Protein AF-A0AAP8TMV2-F1 (afdb_monomer)

InterPro domains:
  IPR041129 CdiI immunity protein [PF18593] (3-89)

Structure (mmCIF, N/CA/C/O backbone):
data_AF-A0AAP8TMV2-F1
#
_entry.id   AF-A0AAP8TMV2-F1
#
loop_
_atom_site.group_PDB
_atom_site.id
_atom_site.type_symbol
_atom_site.label_atom_id
_atom_site.label_alt_id
_atom_site.label_comp_id
_atom_site.label_asym_id
_atom_site.label_entity_id
_atom_site.label_seq_id
_atom_site.pdbx_PDB_ins_code
_atom_site.Cartn_x
_atom_site.Cartn_y
_atom_site.Cartn_z
_atom_site.occupancy
_atom_site.B_iso_or_equiv
_atom_site.auth_seq_id
_atom_site.auth_comp_id
_atom_site.auth_asym_id
_atom_site.auth_atom_id
_atom_site.pdbx_PDB_model_num
ATOM 1 N N . MET A 1 1 ? 0.626 19.737 -2.890 1.00 44.53 1 MET A N 1
ATOM 2 C CA . MET A 1 1 ? -0.228 18.721 -2.243 1.00 44.53 1 MET A CA 1
ATOM 3 C C . MET A 1 1 ? 0.720 17.733 -1.589 1.00 44.53 1 MET A C 1
ATOM 5 O O . MET A 1 1 ? 1.679 17.359 -2.251 1.00 44.53 1 MET A O 1
ATOM 9 N N . LYS A 1 2 ? 0.581 17.435 -0.294 1.00 54.94 2 LYS A N 1
ATOM 10 C CA . LYS A 1 2 ? 1.471 16.472 0.369 1.00 54.94 2 LYS A CA 1
ATOM 11 C C . LYS A 1 2 ? 1.053 15.077 -0.103 1.00 54.94 2 LYS A C 1
ATOM 13 O O . LYS A 1 2 ? -0.109 14.732 0.075 1.00 54.94 2 LYS A O 1
ATOM 18 N N . THR A 1 3 ? 1.948 14.353 -0.764 1.00 80.12 3 THR A N 1
ATOM 19 C CA . THR A 1 3 ? 1.718 12.967 -1.192 1.00 80.12 3 THR A CA 1
ATOM 20 C C . THR A 1 3 ? 1.628 12.089 0.056 1.00 80.12 3 THR A C 1
ATOM 22 O O . THR A 1 3 ? 2.497 12.190 0.925 1.00 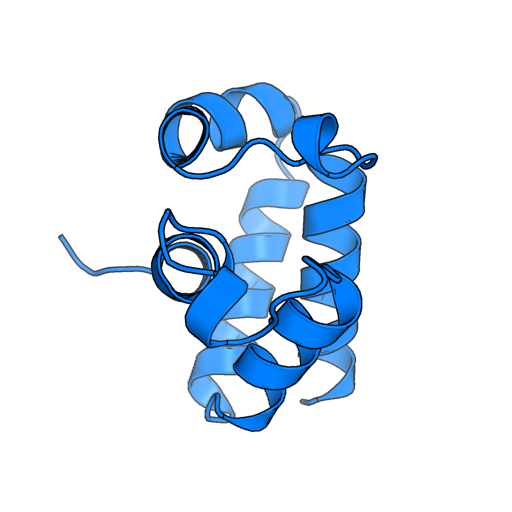80.12 3 THR A O 1
ATOM 25 N N . SER A 1 4 ? 0.545 11.324 0.183 1.00 95.50 4 SER A N 1
ATOM 26 C CA . SER A 1 4 ? 0.336 10.372 1.284 1.00 95.50 4 SER A CA 1
ATOM 27 C C . SER A 1 4 ? 1.139 9.090 1.055 1.00 95.50 4 SER A C 1
ATOM 29 O O . SER A 1 4 ? 1.601 8.841 -0.062 1.00 95.50 4 SER A O 1
ATOM 31 N N . GLU A 1 5 ? 1.324 8.266 2.082 1.00 97.81 5 GLU A N 1
ATOM 32 C CA . GLU A 1 5 ? 2.048 7.003 1.906 1.00 97.81 5 GLU A CA 1
ATOM 33 C C . GLU A 1 5 ? 1.246 5.985 1.086 1.00 97.81 5 GLU A C 1
ATOM 35 O O . GLU A 1 5 ? 1.825 5.233 0.299 1.00 97.81 5 GLU A O 1
ATOM 40 N N . LEU A 1 6 ? -0.086 6.034 1.151 1.00 98.00 6 LEU A N 1
ATOM 41 C CA . LEU A 1 6 ? -0.950 5.291 0.241 1.00 98.00 6 LEU A CA 1
ATOM 42 C C . LEU A 1 6 ? -0.770 5.743 -1.218 1.00 98.00 6 LEU A C 1
ATOM 44 O O . LEU A 1 6 ? -0.717 4.896 -2.105 1.00 98.00 6 LEU A O 1
ATOM 48 N N . ASP A 1 7 ? -0.611 7.046 -1.489 1.00 97.19 7 ASP A N 1
ATOM 49 C CA . ASP A 1 7 ? -0.296 7.503 -2.854 1.00 97.19 7 ASP A CA 1
ATOM 50 C C . ASP A 1 7 ? 1.057 6.952 -3.323 1.00 97.19 7 ASP A C 1
ATOM 52 O O . ASP A 1 7 ? 1.169 6.522 -4.469 1.00 97.19 7 ASP A O 1
ATOM 56 N N . ASN A 1 8 ? 2.074 6.946 -2.452 1.00 96.88 8 ASN A N 1
ATOM 57 C CA . ASN A 1 8 ? 3.394 6.406 -2.785 1.00 96.88 8 ASN A CA 1
ATOM 58 C C . ASN A 1 8 ? 3.316 4.913 -3.114 1.00 96.88 8 ASN A C 1
ATOM 60 O O . ASN A 1 8 ? 3.870 4.486 -4.127 1.00 96.88 8 ASN A O 1
ATOM 64 N N . LEU A 1 9 ? 2.605 4.131 -2.294 1.00 98.00 9 LEU A N 1
ATOM 65 C CA . LEU A 1 9 ? 2.370 2.712 -2.551 1.00 98.00 9 LEU A CA 1
ATOM 66 C C . LEU A 1 9 ? 1.717 2.511 -3.924 1.00 98.00 9 LEU A C 1
ATOM 68 O O . LEU A 1 9 ? 2.242 1.764 -4.744 1.00 98.00 9 LEU A O 1
ATOM 72 N N . ILE A 1 10 ? 0.606 3.201 -4.200 1.00 97.81 10 ILE A N 1
ATOM 73 C CA . ILE A 1 10 ? -0.132 3.010 -5.453 1.00 97.81 10 ILE A CA 1
ATOM 74 C C . ILE A 1 10 ? 0.677 3.462 -6.667 1.00 97.81 10 ILE A C 1
ATOM 76 O O . ILE A 1 10 ? 0.819 2.708 -7.622 1.00 97.81 10 ILE A O 1
ATOM 80 N N . VAL A 1 11 ? 1.212 4.681 -6.657 1.00 95.50 11 VAL A N 1
ATOM 81 C CA . VAL A 1 11 ? 1.843 5.261 -7.850 1.00 95.50 11 VAL A CA 1
ATOM 82 C C . VAL A 1 11 ? 3.158 4.565 -8.189 1.00 95.50 11 VAL A C 1
ATOM 84 O O . VAL A 1 11 ? 3.444 4.372 -9.367 1.00 95.50 11 VAL A O 1
ATOM 87 N N . VAL A 1 12 ? 3.952 4.184 -7.185 1.00 96.31 12 VAL A N 1
ATOM 88 C CA . VAL A 1 12 ?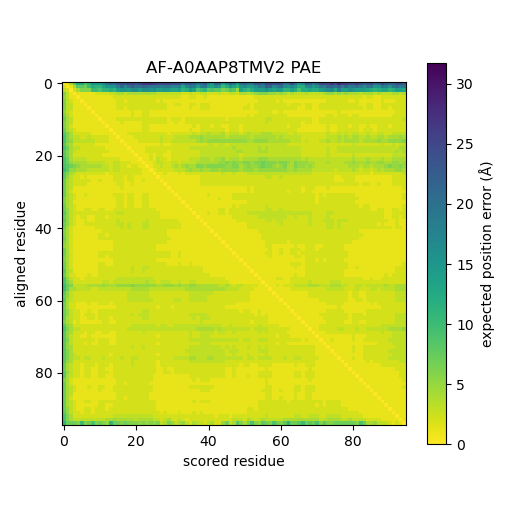 5.275 3.589 -7.422 1.00 96.31 12 VAL A CA 1
ATOM 89 C C . VAL A 1 12 ? 5.181 2.085 -7.665 1.00 96.31 12 VAL A C 1
ATOM 91 O O . VAL A 1 12 ? 5.852 1.590 -8.561 1.00 96.31 12 VAL A O 1
ATOM 94 N N . TYR A 1 13 ? 4.358 1.360 -6.901 1.00 97.81 13 TYR A N 1
ATOM 95 C CA . TYR A 1 13 ? 4.347 -0.110 -6.938 1.00 97.81 13 TYR A CA 1
ATOM 96 C C . TYR A 1 13 ? 3.206 -0.696 -7.763 1.00 97.81 13 TYR A C 1
ATOM 98 O O . TYR A 1 13 ? 3.310 -1.835 -8.197 1.00 97.81 13 TYR A O 1
ATOM 106 N N . PHE A 1 14 ? 2.141 0.067 -8.003 1.00 97.75 14 PHE A N 1
ATOM 107 C CA . PHE A 1 14 ? 0.981 -0.366 -8.788 1.00 97.75 14 PHE A CA 1
ATOM 108 C C . PHE A 1 14 ? 0.693 0.554 -9.983 1.00 97.75 14 PHE A C 1
ATOM 110 O O . PHE A 1 14 ? -0.358 0.446 -10.613 1.00 97.75 14 PHE A O 1
ATOM 117 N N . GLY A 1 15 ? 1.618 1.472 -10.284 1.00 95.06 15 GLY A N 1
ATOM 118 C CA . GLY A 1 15 ? 1.568 2.332 -11.459 1.00 95.06 15 GLY A CA 1
ATOM 119 C C . GLY A 1 15 ? 1.935 1.595 -12.749 1.00 95.06 15 GLY A C 1
ATOM 120 O O . GLY A 1 15 ? 2.069 0.375 -12.780 1.00 95.06 15 GLY A O 1
ATOM 121 N N . GLN A 1 16 ? 2.116 2.354 -13.831 1.00 93.00 16 GLN A N 1
ATOM 122 C CA . GLN A 1 16 ? 2.336 1.802 -15.178 1.00 93.00 16 GLN A CA 1
ATOM 123 C C . GLN A 1 16 ? 3.587 0.921 -15.286 1.00 93.00 16 GLN A C 1
ATOM 125 O O . GLN A 1 16 ? 3.571 -0.037 -16.048 1.00 93.00 16 GLN A O 1
ATOM 130 N N . ASP A 1 17 ? 4.620 1.224 -14.499 1.00 95.38 17 ASP A N 1
ATOM 131 C CA . ASP A 1 17 ? 5.925 0.558 -14.547 1.00 95.38 17 ASP A CA 1
ATOM 132 C C . ASP A 1 17 ? 6.108 -0.469 -13.408 1.00 95.38 17 ASP A C 1
ATOM 134 O O . ASP A 1 17 ? 7.230 -0.723 -12.961 1.00 95.38 17 ASP A O 1
ATOM 138 N N . TYR A 1 18 ? 5.013 -1.038 -12.877 1.00 96.12 18 TYR A N 1
ATOM 139 C CA . TYR A 1 18 ? 5.080 -2.025 -11.786 1.00 96.12 18 TYR A CA 1
ATOM 140 C C . TYR A 1 18 ? 5.945 -3.243 -12.151 1.00 96.12 18 TYR A C 1
ATOM 142 O O . TYR A 1 18 ? 6.579 -3.848 -11.284 1.00 96.12 18 TYR A O 1
ATOM 150 N N . ASP A 1 19 ? 5.981 -3.598 -13.435 1.00 95.38 19 ASP A N 1
ATOM 151 C CA . ASP A 1 19 ? 6.686 -4.749 -13.988 1.00 95.38 19 ASP A CA 1
ATOM 152 C C . ASP A 1 19 ? 8.213 -4.596 -13.917 1.00 95.38 19 ASP A C 1
ATOM 154 O O . ASP A 1 19 ? 8.933 -5.596 -13.875 1.00 95.38 19 ASP A O 1
ATOM 158 N N . LEU A 1 20 ? 8.715 -3.361 -13.799 1.00 96.62 20 LEU A N 1
ATOM 159 C CA . LEU A 1 20 ? 10.121 -3.084 -13.500 1.00 96.62 20 LEU A CA 1
ATOM 160 C C . LEU A 1 20 ? 10.509 -3.469 -12.063 1.00 96.62 20 LEU A C 1
ATOM 162 O O . LEU A 1 20 ? 11.689 -3.701 -11.793 1.00 96.62 20 LEU A O 1
ATOM 166 N N . ILE A 1 21 ? 9.539 -3.523 -11.145 1.00 96.12 21 ILE A N 1
ATOM 167 C CA . ILE A 1 21 ? 9.732 -3.927 -9.743 1.00 96.12 21 ILE A CA 1
ATOM 168 C C . ILE A 1 21 ? 9.429 -5.419 -9.586 1.00 96.12 21 ILE A C 1
ATOM 170 O O . ILE A 1 21 ? 10.217 -6.161 -8.998 1.00 96.12 21 ILE A O 1
ATOM 174 N N . ASN A 1 22 ? 8.287 -5.863 -10.114 1.00 96.06 22 ASN A N 1
ATOM 175 C CA . ASN A 1 22 ? 7.866 -7.256 -10.114 1.00 96.06 22 ASN A CA 1
ATOM 176 C C . ASN A 1 22 ? 7.140 -7.589 -11.427 1.00 96.06 22 ASN A C 1
ATOM 178 O O . ASN A 1 22 ? 5.972 -7.245 -11.605 1.00 96.06 22 ASN A O 1
ATOM 182 N N . ALA A 1 23 ? 7.832 -8.290 -12.327 1.00 93.44 23 ALA A N 1
ATOM 183 C CA . ALA A 1 23 ? 7.328 -8.624 -13.659 1.00 93.44 23 ALA A CA 1
ATOM 184 C C . ALA A 1 23 ? 6.085 -9.530 -13.628 1.00 93.44 23 ALA A C 1
ATOM 186 O O . ALA A 1 23 ? 5.294 -9.535 -14.570 1.00 93.44 23 ALA A O 1
ATOM 187 N N . GLU A 1 24 ? 5.901 -10.298 -12.553 1.00 93.12 24 GLU A N 1
ATOM 188 C CA . GLU A 1 24 ? 4.761 -11.195 -12.383 1.00 93.12 24 GLU A CA 1
ATOM 189 C C . GLU A 1 24 ? 3.469 -10.472 -11.972 1.00 93.12 24 GLU A C 1
ATOM 191 O O . GLU A 1 24 ? 2.397 -11.069 -12.061 1.00 93.12 24 GLU A O 1
ATOM 196 N N . GLY A 1 25 ? 3.542 -9.209 -11.535 1.00 91.44 25 GLY A N 1
ATOM 197 C CA . GLY A 1 25 ? 2.380 -8.492 -11.008 1.00 91.44 25 GLY A CA 1
ATOM 198 C C . GLY A 1 25 ? 1.814 -9.136 -9.740 1.00 91.44 25 GLY A C 1
ATOM 199 O O . GLY A 1 25 ? 0.599 -9.186 -9.546 1.00 91.44 25 GLY A O 1
ATOM 200 N N . ASP A 1 26 ? 2.672 -9.655 -8.860 1.00 96.38 26 ASP A N 1
ATOM 201 C CA . ASP A 1 26 ? 2.237 -10.210 -7.580 1.00 96.38 26 ASP A CA 1
ATOM 202 C C . ASP A 1 26 ? 1.977 -9.079 -6.569 1.00 96.38 26 ASP A C 1
ATOM 204 O O . ASP A 1 26 ? 2.899 -8.441 -6.051 1.00 96.38 26 ASP A O 1
ATOM 208 N N . ILE A 1 27 ? 0.696 -8.857 -6.250 1.00 97.75 27 ILE A N 1
ATOM 209 C CA . ILE A 1 27 ? 0.243 -7.851 -5.272 1.00 97.75 27 ILE A CA 1
ATOM 210 C C . ILE A 1 27 ? 0.952 -8.017 -3.923 1.00 97.75 27 ILE A C 1
ATOM 212 O O . ILE A 1 27 ? 1.350 -7.035 -3.295 1.00 97.75 27 ILE A O 1
ATOM 216 N N . THR A 1 28 ? 1.109 -9.257 -3.461 1.00 97.88 28 THR A N 1
ATOM 217 C CA . THR A 1 28 ? 1.732 -9.558 -2.170 1.00 97.88 28 THR A CA 1
ATOM 218 C C . THR A 1 28 ? 3.203 -9.175 -2.186 1.00 97.88 28 THR A C 1
ATOM 220 O O . THR A 1 28 ? 3.679 -8.571 -1.223 1.00 97.88 28 THR A O 1
ATOM 223 N N . ALA A 1 29 ? 3.913 -9.498 -3.269 1.00 98.00 29 ALA A N 1
ATOM 224 C CA . ALA A 1 29 ? 5.324 -9.169 -3.426 1.00 98.00 29 ALA A CA 1
ATOM 225 C C . ALA A 1 29 ? 5.548 -7.651 -3.493 1.00 98.00 29 ALA A C 1
ATOM 227 O O . ALA A 1 29 ? 6.422 -7.130 -2.801 1.00 98.00 29 ALA A O 1
ATOM 228 N N . LEU A 1 30 ? 4.720 -6.933 -4.254 1.00 98.50 30 LEU A N 1
ATOM 229 C CA . LEU A 1 30 ? 4.799 -5.476 -4.392 1.00 98.50 30 LEU A CA 1
ATOM 230 C C . LEU A 1 30 ? 4.515 -4.747 -3.070 1.00 98.50 30 LEU A C 1
ATOM 232 O O . LEU A 1 30 ? 5.277 -3.863 -2.677 1.00 98.50 30 LEU A O 1
ATOM 236 N N . ILE A 1 31 ? 3.477 -5.163 -2.331 1.00 98.62 31 ILE A N 1
ATOM 237 C CA . ILE A 1 31 ? 3.205 -4.644 -0.979 1.00 98.62 31 ILE A CA 1
ATOM 238 C C . ILE A 1 31 ? 4.392 -4.928 -0.055 1.00 98.62 31 ILE A C 1
ATOM 240 O O . ILE A 1 31 ? 4.838 -4.037 0.670 1.00 98.62 31 ILE A O 1
ATOM 244 N N . ALA A 1 32 ? 4.907 -6.160 -0.058 1.00 98.25 32 ALA A N 1
ATOM 245 C CA . ALA A 1 32 ? 6.017 -6.543 0.806 1.00 98.25 32 ALA A CA 1
ATOM 246 C C . ALA A 1 32 ? 7.276 -5.712 0.523 1.00 98.25 32 ALA A C 1
ATOM 248 O O . ALA A 1 32 ? 7.945 -5.296 1.470 1.00 98.25 32 ALA A O 1
ATOM 249 N N . GLU A 1 33 ? 7.571 -5.424 -0.745 1.00 98.06 33 GLU A N 1
A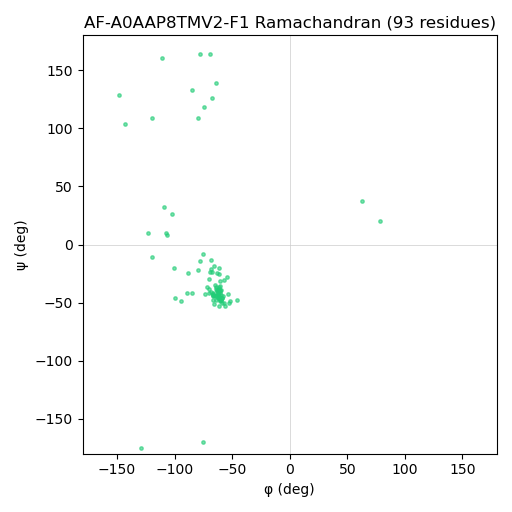TOM 250 C CA . GLU A 1 33 ? 8.731 -4.624 -1.132 1.00 98.06 33 GLU A CA 1
ATOM 251 C C . GLU A 1 33 ? 8.611 -3.167 -0.666 1.00 98.06 33 GLU A C 1
ATOM 253 O O . GLU A 1 33 ? 9.546 -2.648 -0.047 1.00 98.06 33 GLU A O 1
ATOM 258 N N . TYR A 1 34 ? 7.441 -2.538 -0.844 1.00 98.25 34 TYR A N 1
ATOM 259 C CA . TYR A 1 34 ? 7.184 -1.204 -0.293 1.00 98.25 34 TYR A CA 1
ATOM 260 C C . TYR A 1 34 ? 7.388 -1.187 1.230 1.00 98.25 34 TYR A C 1
ATOM 262 O O . TYR A 1 34 ? 8.142 -0.363 1.751 1.00 98.25 34 TYR A O 1
ATOM 270 N N . ILE A 1 35 ? 6.776 -2.132 1.956 1.00 98.44 35 ILE A N 1
ATOM 271 C CA . ILE A 1 35 ? 6.865 -2.191 3.422 1.00 98.44 35 ILE A CA 1
ATOM 272 C C . ILE A 1 35 ? 8.305 -2.419 3.890 1.00 98.44 35 ILE A C 1
ATOM 274 O O . ILE A 1 35 ? 8.741 -1.793 4.861 1.00 98.44 35 ILE A O 1
ATOM 278 N N . ARG A 1 36 ? 9.064 -3.274 3.196 1.00 97.81 36 ARG A N 1
ATOM 279 C CA . ARG A 1 36 ? 10.470 -3.563 3.505 1.00 97.81 36 ARG A CA 1
ATOM 280 C C . ARG A 1 36 ? 11.336 -2.305 3.441 1.00 97.81 36 ARG A C 1
ATOM 282 O O . ARG A 1 36 ? 12.224 -2.152 4.280 1.00 97.81 36 ARG A O 1
ATOM 289 N N . LEU A 1 37 ? 11.078 -1.424 2.475 1.00 97.44 37 LEU A N 1
ATOM 290 C CA . LEU A 1 37 ? 11.835 -0.188 2.253 1.00 97.44 37 LEU A CA 1
ATOM 291 C C . LEU A 1 37 ? 11.307 1.012 3.053 1.00 97.44 37 LEU A C 1
ATOM 293 O O . LEU A 1 37 ? 12.073 1.932 3.340 1.00 97.44 37 LEU A O 1
ATOM 297 N N . ALA A 1 38 ? 10.031 1.001 3.437 1.00 97.75 38 ALA A N 1
ATOM 298 C CA . ALA A 1 38 ? 9.423 2.054 4.239 1.00 97.75 38 ALA A CA 1
ATOM 299 C C . ALA A 1 38 ? 10.061 2.151 5.636 1.00 97.75 38 ALA A C 1
ATOM 301 O O . ALA A 1 38 ? 10.309 1.146 6.310 1.00 97.75 38 ALA A O 1
ATOM 302 N N . THR A 1 39 ? 10.283 3.380 6.100 1.00 97.88 39 THR A N 1
ATOM 303 C CA . THR A 1 39 ? 10.674 3.657 7.491 1.00 97.88 39 THR A CA 1
ATOM 304 C C . THR A 1 39 ? 9.521 3.373 8.461 1.00 97.88 39 THR A C 1
ATOM 306 O O . THR A 1 39 ? 8.361 3.314 8.057 1.00 97.88 39 THR A O 1
ATOM 309 N N . HIS A 1 40 ? 9.816 3.258 9.762 1.00 97.88 40 HIS A N 1
ATOM 310 C CA . HIS A 1 40 ? 8.787 3.078 10.798 1.00 97.88 40 HIS A CA 1
ATOM 311 C C . HIS A 1 40 ? 7.677 4.137 10.707 1.00 97.88 40 HIS A C 1
ATOM 313 O O . HIS A 1 40 ? 6.501 3.797 10.640 1.00 97.88 40 HIS A O 1
ATOM 319 N N . GLN A 1 41 ? 8.054 5.415 10.603 1.00 97.94 41 GLN A N 1
ATOM 320 C CA . GLN A 1 41 ? 7.100 6.522 10.502 1.00 97.94 41 GLN A CA 1
ATOM 321 C C . GLN A 1 41 ? 6.207 6.416 9.254 1.00 97.94 41 GLN A C 1
ATOM 323 O O . GLN A 1 41 ? 5.031 6.765 9.305 1.00 97.94 41 GLN A O 1
ATOM 328 N N . GLN A 1 42 ? 6.748 5.938 8.131 1.00 98.00 42 GLN A N 1
ATOM 329 C CA . GLN A 1 42 ? 5.970 5.753 6.902 1.00 98.00 42 GLN A CA 1
ATOM 330 C C . GLN A 1 42 ? 4.996 4.581 7.015 1.00 98.00 42 GLN A C 1
ATOM 332 O O . GLN A 1 42 ? 3.868 4.682 6.544 1.00 98.00 42 GLN A O 1
ATOM 337 N N . ARG A 1 43 ? 5.388 3.495 7.692 1.00 98.50 43 ARG A N 1
ATOM 338 C CA . ARG A 1 43 ? 4.476 2.380 7.985 1.00 98.50 43 ARG A CA 1
ATOM 339 C C . ARG A 1 43 ? 3.328 2.830 8.887 1.00 98.50 43 ARG A C 1
ATOM 341 O O . ARG A 1 43 ? 2.186 2.502 8.594 1.00 98.50 43 ARG A O 1
ATOM 348 N N . GLU A 1 44 ? 3.602 3.618 9.929 1.00 98.56 44 GLU A N 1
ATOM 349 C CA . GLU A 1 44 ? 2.554 4.184 10.794 1.00 98.56 44 GLU A CA 1
ATOM 350 C C . GLU A 1 44 ? 1.610 5.106 10.014 1.00 98.56 44 GLU A C 1
ATOM 352 O O . GLU A 1 44 ? 0.392 5.007 10.160 1.00 98.56 44 GLU A O 1
ATOM 357 N N . ALA A 1 45 ? 2.156 5.974 9.154 1.00 98.38 45 ALA A N 1
ATOM 358 C CA . ALA A 1 45 ? 1.355 6.840 8.293 1.00 98.38 45 ALA A CA 1
ATOM 359 C C . ALA A 1 45 ? 0.459 6.024 7.349 1.00 98.38 45 ALA A C 1
ATOM 361 O O . ALA A 1 45 ? -0.745 6.266 7.309 1.00 98.38 45 ALA A O 1
ATOM 362 N N . LEU A 1 46 ? 1.011 5.009 6.674 1.00 98.56 46 LEU A N 1
ATOM 363 C CA . LEU A 1 46 ? 0.240 4.126 5.802 1.00 98.56 46 LEU A CA 1
ATOM 364 C C . LEU A 1 46 ? -0.872 3.394 6.569 1.00 98.56 46 LEU A C 1
ATOM 366 O O . LEU A 1 46 ? -1.990 3.304 6.071 1.00 98.56 46 LEU A O 1
ATOM 370 N N . VAL A 1 47 ? -0.596 2.876 7.773 1.00 98.75 47 VAL A N 1
ATOM 371 C CA . VAL A 1 47 ? -1.622 2.211 8.596 1.00 98.75 47 VAL A CA 1
ATOM 372 C C . VAL A 1 47 ? -2.766 3.169 8.918 1.00 98.75 47 VAL A C 1
ATOM 374 O O . VAL A 1 47 ? -3.917 2.799 8.702 1.00 98.75 47 VAL A O 1
ATOM 377 N N . ASN A 1 48 ? -2.462 4.391 9.362 1.00 98.56 48 ASN A N 1
ATOM 378 C CA . ASN A 1 48 ? -3.485 5.390 9.682 1.00 98.56 48 ASN A CA 1
ATOM 379 C C . ASN A 1 48 ? -4.323 5.760 8.450 1.00 98.56 48 ASN A C 1
ATOM 381 O O . ASN A 1 48 ? -5.547 5.779 8.523 1.00 98.56 48 ASN A O 1
ATOM 385 N N . GLU A 1 49 ? -3.682 5.991 7.304 1.00 98.38 49 GLU A N 1
ATOM 386 C CA . GLU A 1 49 ? -4.365 6.327 6.049 1.00 98.38 49 GLU A CA 1
ATOM 387 C C . GLU A 1 49 ? -5.270 5.183 5.557 1.00 98.38 49 GLU A C 1
ATOM 389 O O . GLU A 1 49 ? -6.384 5.420 5.082 1.00 98.38 49 GLU A O 1
ATOM 394 N N . LEU A 1 50 ? -4.818 3.932 5.692 1.00 98.56 50 LEU A N 1
ATOM 395 C CA . LEU A 1 50 ? -5.612 2.749 5.358 1.00 98.56 50 LEU A CA 1
ATOM 396 C C . LEU A 1 50 ? -6.780 2.557 6.328 1.00 98.56 50 LEU A C 1
ATOM 398 O O . LEU A 1 50 ? -7.874 2.226 5.880 1.00 98.56 50 LEU A O 1
ATOM 402 N N . ASP A 1 51 ? -6.568 2.772 7.627 1.00 98.62 51 ASP A N 1
ATOM 403 C CA . ASP A 1 51 ? -7.622 2.717 8.645 1.00 98.62 51 ASP A CA 1
ATOM 404 C C . ASP A 1 51 ? -8.706 3.768 8.399 1.00 98.62 51 ASP A C 1
ATOM 406 O O . ASP A 1 51 ? -9.896 3.448 8.410 1.00 98.62 51 ASP A O 1
ATOM 410 N N . GLU A 1 52 ? -8.306 5.007 8.108 1.00 98.19 52 GLU A N 1
ATOM 411 C CA . GLU A 1 52 ? -9.226 6.100 7.789 1.00 98.19 52 GLU A CA 1
ATOM 412 C C . GLU A 1 52 ? -10.075 5.798 6.550 1.00 98.19 52 GLU A C 1
ATOM 414 O O . GLU A 1 52 ? -11.280 6.069 6.553 1.00 98.19 52 GLU A O 1
ATOM 419 N N . LEU A 1 53 ? -9.469 5.222 5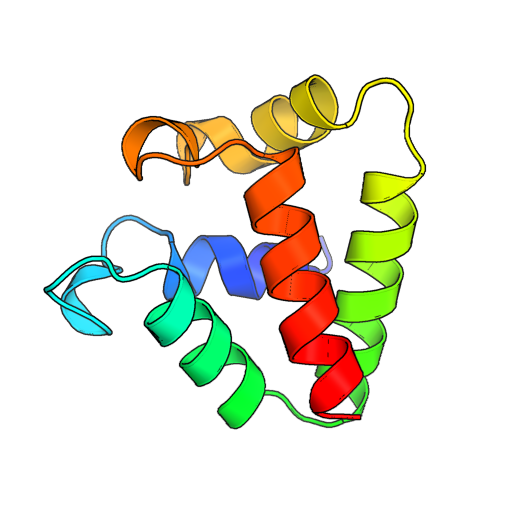.505 1.00 97.81 53 LEU A N 1
ATOM 420 C CA . LEU A 1 53 ? -10.162 4.871 4.266 1.00 97.81 53 LEU A CA 1
ATOM 421 C C . LEU A 1 53 ? -11.075 3.646 4.436 1.00 97.81 53 LEU A C 1
ATOM 423 O O . LEU A 1 53 ? -12.207 3.659 3.955 1.00 97.81 53 LEU A O 1
ATOM 427 N N . LEU A 1 54 ? -10.617 2.607 5.140 1.00 98.31 54 LEU A N 1
ATOM 428 C CA . LEU A 1 54 ? -11.399 1.395 5.416 1.00 98.31 54 LEU A CA 1
ATOM 429 C C . LEU A 1 54 ? -12.595 1.653 6.343 1.00 98.31 54 LEU A C 1
ATOM 431 O O . LEU A 1 54 ? -13.556 0.887 6.309 1.00 98.31 54 LEU A O 1
ATOM 435 N N . ALA A 1 55 ? -12.556 2.714 7.152 1.00 98.00 55 ALA A N 1
ATOM 436 C CA . ALA A 1 55 ? -13.672 3.127 8.000 1.00 98.00 55 ALA A CA 1
ATOM 437 C C . ALA A 1 55 ? -14.817 3.821 7.232 1.00 98.00 55 ALA A C 1
ATOM 439 O O . ALA A 1 55 ? -15.857 4.098 7.826 1.00 98.00 55 ALA A O 1
ATOM 440 N N . GLN A 1 56 ? -14.641 4.129 5.940 1.00 97.75 56 GLN A N 1
ATOM 441 C CA . GLN A 1 56 ? -15.658 4.802 5.128 1.00 97.75 56 GLN A CA 1
ATOM 442 C C . GLN A 1 56 ? -16.658 3.802 4.534 1.00 97.75 56 GLN A C 1
ATOM 444 O O . GLN A 1 56 ? -16.269 2.838 3.874 1.00 97.75 56 GLN A O 1
ATOM 449 N N . ASP A 1 57 ? -17.956 4.096 4.644 1.00 95.44 57 ASP A N 1
ATOM 450 C CA . ASP A 1 57 ? -19.022 3.267 4.055 1.00 95.44 57 ASP A CA 1
ATOM 451 C C . ASP A 1 57 ? -18.933 3.171 2.517 1.00 95.44 57 ASP A C 1
ATOM 453 O O . ASP A 1 57 ? -19.398 2.209 1.909 1.00 95.44 57 ASP A O 1
ATOM 457 N N . ASN A 1 58 ? -18.326 4.169 1.866 1.00 96.31 58 ASN A N 1
ATOM 458 C CA . ASN A 1 58 ? -18.159 4.269 0.414 1.00 96.31 58 ASN A CA 1
ATOM 459 C C . ASN A 1 58 ? -16.703 4.058 -0.047 1.00 96.31 58 ASN A C 1
ATOM 461 O O . ASN A 1 58 ? -16.290 4.636 -1.057 1.00 96.31 58 ASN A O 1
ATOM 465 N N . VAL A 1 59 ? -15.939 3.224 0.669 1.00 97.25 59 VAL A N 1
ATOM 466 C CA . VAL A 1 59 ? -14.512 2.936 0.420 1.00 97.25 59 VAL A CA 1
ATOM 467 C C . VAL A 1 59 ? -14.171 2.670 -1.054 1.00 97.25 59 VAL A C 1
ATOM 469 O O . VAL A 1 59 ? -13.262 3.296 -1.594 1.00 97.25 59 VAL A O 1
ATOM 472 N N . GLU A 1 60 ? -14.944 1.818 -1.733 1.00 97.31 60 GLU A N 1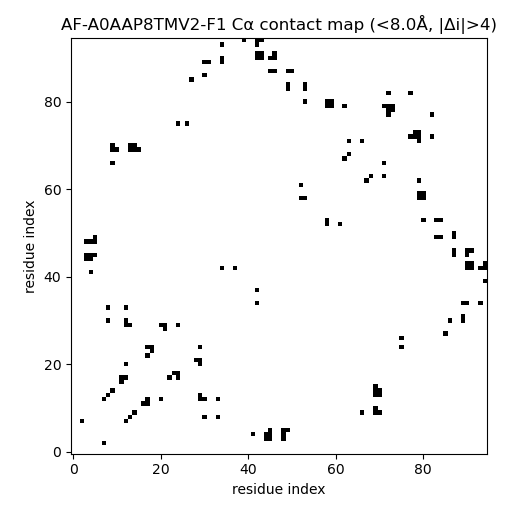
ATOM 473 C CA . GLU A 1 60 ? -14.773 1.470 -3.153 1.00 97.31 60 GLU A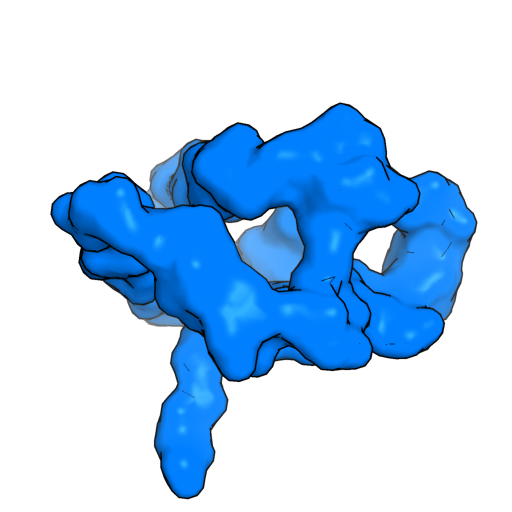 CA 1
ATOM 474 C C . GLU A 1 60 ? -14.843 2.713 -4.057 1.00 97.31 60 GLU A C 1
ATOM 476 O O . GLU A 1 60 ? -14.018 2.915 -4.948 1.00 97.31 60 GLU A O 1
ATOM 481 N N . SER A 1 61 ? -15.816 3.595 -3.806 1.00 97.69 61 SER A N 1
ATOM 482 C CA . SER A 1 61 ? -15.996 4.820 -4.590 1.00 97.69 61 SER A CA 1
ATOM 483 C C . SER A 1 61 ? -14.875 5.822 -4.330 1.00 97.69 61 SER A C 1
ATOM 485 O O . SER A 1 61 ? -14.400 6.452 -5.274 1.00 97.69 61 SER A O 1
ATOM 487 N N . LEU A 1 62 ? -14.463 5.988 -3.071 1.00 97.94 62 LEU A N 1
ATOM 488 C CA . LEU A 1 62 ? -13.396 6.920 -2.694 1.00 97.94 62 LEU A CA 1
ATOM 489 C C . LEU A 1 62 ? -12.046 6.483 -3.263 1.00 97.94 62 LEU A C 1
ATOM 491 O O . LEU A 1 62 ? -11.302 7.309 -3.793 1.00 97.94 62 LEU A O 1
ATOM 495 N N . PHE A 1 63 ? -11.753 5.184 -3.200 1.00 98.06 63 PHE A N 1
ATOM 496 C CA . PHE A 1 63 ? -10.553 4.617 -3.795 1.00 98.06 63 PHE A CA 1
ATOM 497 C C . PHE A 1 63 ? -10.537 4.839 -5.305 1.00 98.06 63 PHE A C 1
ATOM 499 O O . PHE A 1 63 ? -9.586 5.416 -5.825 1.00 98.06 63 PHE A O 1
ATOM 506 N N . ASN A 1 64 ? -11.606 4.458 -6.009 1.00 97.62 64 ASN A N 1
ATOM 507 C CA . ASN A 1 64 ? -11.661 4.567 -7.466 1.00 97.62 64 ASN A CA 1
ATOM 508 C C . ASN A 1 64 ? -11.630 6.021 -7.953 1.00 97.62 64 ASN A C 1
ATOM 510 O O . ASN A 1 64 ? -10.985 6.312 -8.959 1.00 97.62 64 ASN A O 1
ATOM 514 N N . GLN A 1 65 ? -12.245 6.953 -7.219 1.00 97.25 65 GLN A N 1
ATOM 515 C CA . GLN A 1 65 ? -12.148 8.383 -7.522 1.00 97.25 65 GLN A CA 1
ATOM 516 C C . GLN A 1 65 ? -10.699 8.889 -7.467 1.00 97.25 65 GLN A C 1
ATOM 518 O O . GLN A 1 65 ? -10.325 9.765 -8.247 1.00 97.25 65 GLN A O 1
ATOM 523 N N . ARG A 1 66 ? -9.891 8.362 -6.542 1.00 95.88 66 ARG A N 1
ATOM 524 C CA . ARG A 1 66 ? -8.511 8.806 -6.325 1.00 95.88 66 ARG A CA 1
ATOM 525 C C . ARG A 1 66 ? -7.496 8.053 -7.184 1.00 95.88 66 ARG A C 1
ATOM 527 O O . ARG A 1 66 ? -6.576 8.671 -7.708 1.00 95.88 66 ARG A O 1
ATOM 534 N N . PHE A 1 67 ? -7.660 6.742 -7.320 1.00 97.06 67 PHE A N 1
ATOM 535 C CA . PHE A 1 67 ? -6.645 5.834 -7.852 1.00 97.06 67 PHE A CA 1
ATOM 536 C C . PHE A 1 67 ? -7.073 5.079 -9.106 1.00 97.06 67 PHE A C 1
ATOM 538 O O . PHE A 1 67 ? -6.208 4.504 -9.753 1.00 97.06 67 PHE A O 1
ATOM 545 N N . GLY A 1 68 ? -8.350 5.108 -9.501 1.00 95.56 68 GLY A N 1
ATOM 546 C CA . GLY A 1 68 ? -8.871 4.253 -10.575 1.00 95.56 68 GLY A CA 1
ATOM 547 C C . GLY A 1 68 ? -8.226 4.468 -11.951 1.00 95.56 68 GLY A C 1
ATOM 548 O O . GLY A 1 68 ? -8.262 3.574 -12.789 1.00 95.56 68 GLY A O 1
ATOM 549 N N . PHE A 1 69 ? -7.593 5.623 -12.190 1.00 94.25 69 PHE A N 1
ATOM 550 C CA . PHE A 1 69 ? -6.791 5.865 -13.399 1.00 94.25 69 PHE A CA 1
ATOM 551 C C . PHE A 1 69 ? -5.385 5.251 -13.348 1.00 94.25 69 PHE A C 1
ATOM 553 O O . PHE A 1 69 ? -4.773 5.052 -14.394 1.00 94.25 69 PHE A O 1
ATOM 560 N N . THR A 1 70 ? -4.868 4.986 -12.150 1.00 96.25 70 THR A N 1
ATOM 561 C CA . THR A 1 70 ? -3.518 4.459 -11.916 1.00 96.25 70 THR A CA 1
ATOM 562 C C . THR A 1 70 ? -3.555 2.958 -11.671 1.00 96.25 70 THR A C 1
ATOM 564 O O . THR A 1 70 ? -2.765 2.226 -12.252 1.00 96.25 70 THR A O 1
ATOM 567 N N . PHE A 1 71 ? -4.476 2.504 -10.823 1.00 97.12 71 PHE A N 1
ATOM 568 C CA . PHE A 1 71 ? -4.548 1.130 -10.355 1.00 97.12 71 PHE A CA 1
ATOM 569 C C . PHE A 1 71 ? -6.002 0.728 -10.091 1.00 97.12 71 PHE A C 1
ATOM 571 O O . PHE A 1 71 ? -6.725 1.405 -9.360 1.00 97.12 71 PHE A O 1
ATOM 578 N N . SER A 1 72 ? -6.403 -0.403 -10.672 1.00 96.69 72 SER A N 1
ATOM 579 C CA . SER A 1 72 ? -7.679 -1.074 -10.413 1.00 96.69 72 SER A CA 1
ATOM 580 C C . SER A 1 72 ? -7.380 -2.473 -9.864 1.00 96.69 72 SER A C 1
ATOM 582 O O . SER A 1 72 ? -6.907 -3.328 -10.621 1.00 96.69 72 SER A O 1
ATOM 584 N N . PRO A 1 73 ? -7.627 -2.721 -8.565 1.00 97.31 73 PRO 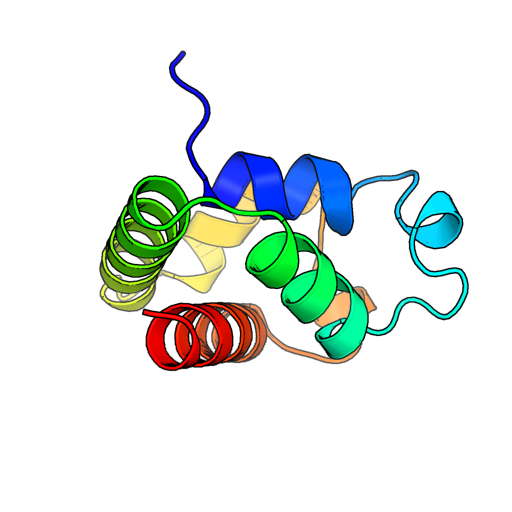A N 1
ATOM 585 C CA . PRO A 1 73 ? -7.417 -4.024 -7.933 1.00 97.31 73 PRO A CA 1
ATOM 586 C C . PRO A 1 73 ? -8.154 -5.176 -8.636 1.00 97.31 73 PRO A C 1
ATOM 588 O O . PRO A 1 73 ? -7.684 -6.314 -8.643 1.00 97.31 73 PRO A O 1
ATOM 591 N N . GLU A 1 74 ? -9.273 -4.881 -9.293 1.00 96.44 74 GLU A N 1
ATOM 592 C CA . GLU A 1 74 ? -10.078 -5.844 -10.045 1.00 96.44 74 GLU A CA 1
ATOM 593 C C . GLU A 1 74 ? -9.319 -6.424 -11.243 1.00 96.44 74 GLU A C 1
ATOM 595 O O . GLU A 1 74 ? -9.431 -7.618 -11.523 1.00 96.44 74 GLU A O 1
ATOM 600 N N . LEU A 1 75 ? -8.492 -5.614 -11.919 1.00 95.25 75 LEU A N 1
ATOM 601 C CA . LEU A 1 75 ? -7.636 -6.078 -13.021 1.00 95.25 75 LEU A CA 1
ATOM 602 C C . LEU A 1 75 ? -6.519 -7.020 -12.546 1.00 95.25 75 LEU A C 1
ATOM 604 O O . LEU A 1 75 ? -5.909 -7.707 -13.361 1.00 95.25 75 LEU A O 1
ATOM 608 N N . TRP A 1 76 ? -6.288 -7.073 -11.235 1.00 95.31 76 TRP A N 1
ATOM 609 C CA . TRP A 1 76 ? -5.302 -7.921 -10.572 1.00 95.31 76 TRP A CA 1
ATOM 610 C C . TRP A 1 76 ? -5.956 -9.089 -9.813 1.00 95.31 76 TRP A C 1
ATOM 612 O O . TRP A 1 76 ? -5.295 -9.795 -9.055 1.00 95.31 76 TRP A O 1
ATOM 622 N N . GLY A 1 77 ? -7.261 -9.315 -10.011 1.00 96.31 77 GLY A N 1
ATOM 623 C CA . GLY A 1 77 ? -7.982 -10.458 -9.444 1.00 96.31 77 GLY A CA 1
ATOM 624 C C . GLY A 1 77 ? -8.367 -10.318 -7.968 1.00 96.31 77 GLY A C 1
ATOM 625 O O . GLY A 1 77 ? -8.628 -11.329 -7.315 1.00 96.31 77 GLY A O 1
ATOM 626 N N . THR A 1 78 ? -8.417 -9.096 -7.432 1.00 97.56 78 THR A N 1
ATOM 627 C CA . THR A 1 78 ? -8.867 -8.813 -6.058 1.00 97.56 78 THR A CA 1
ATOM 628 C C . THR A 1 78 ? -9.929 -7.702 -6.035 1.00 97.56 78 THR A C 1
ATOM 630 O O . THR A 1 78 ? -10.394 -7.263 -7.082 1.00 97.56 78 THR A O 1
ATOM 633 N N . THR A 1 79 ? -10.363 -7.269 -4.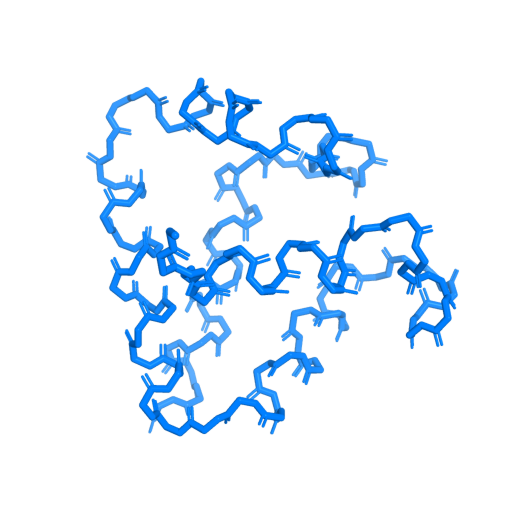852 1.00 98.25 79 THR A N 1
ATOM 634 C CA . THR A 1 79 ? -11.235 -6.092 -4.669 1.00 98.25 79 THR A CA 1
ATOM 635 C C . THR A 1 79 ? -10.463 -4.964 -3.997 1.00 98.25 79 THR A C 1
ATOM 637 O O . THR A 1 79 ? -9.456 -5.228 -3.332 1.00 98.25 79 THR A O 1
ATOM 640 N N . VAL A 1 80 ? -10.938 -3.717 -4.099 1.00 98.31 80 VAL A N 1
ATOM 641 C CA . VAL A 1 80 ? -10.354 -2.595 -3.341 1.00 98.31 80 VAL A CA 1
ATOM 642 C C . VAL A 1 80 ? -10.284 -2.930 -1.860 1.00 98.31 80 VAL A C 1
ATOM 644 O O . VAL A 1 80 ? -9.220 -2.811 -1.254 1.00 98.31 80 VAL A O 1
ATOM 647 N N . PHE A 1 81 ? -11.386 -3.395 -1.270 1.00 98.00 81 PHE A N 1
ATOM 648 C CA . PHE A 1 81 ? -11.406 -3.718 0.152 1.00 98.00 81 PHE A CA 1
ATOM 649 C C . PHE A 1 81 ? -10.364 -4.782 0.535 1.00 98.00 81 PHE A C 1
ATOM 651 O O . PHE A 1 81 ? -9.623 -4.602 1.502 1.00 98.00 81 PHE A O 1
ATOM 658 N N . ALA A 1 82 ? -10.264 -5.871 -0.234 1.00 98.44 82 ALA A N 1
ATOM 659 C CA . ALA A 1 82 ? -9.305 -6.940 0.03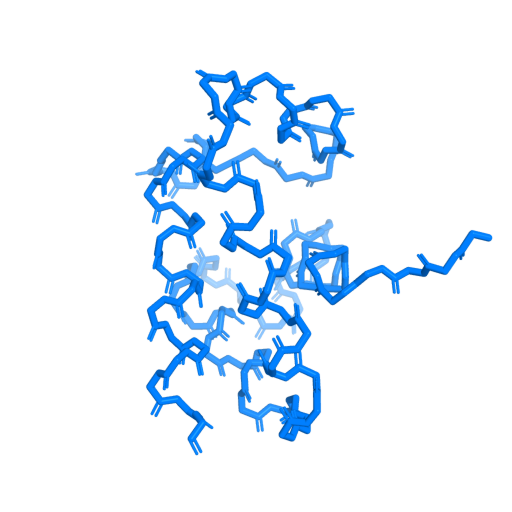6 1.00 98.44 82 ALA A CA 1
ATOM 660 C C . ALA A 1 82 ? -7.851 -6.470 -0.141 1.00 98.44 82 ALA A C 1
ATOM 662 O O . ALA A 1 82 ? -7.007 -6.767 0.705 1.00 98.44 82 ALA A O 1
ATOM 663 N N . PHE A 1 83 ? -7.570 -5.679 -1.181 1.00 98.69 83 PHE A N 1
ATOM 664 C CA . PHE A 1 83 ? -6.268 -5.047 -1.393 1.00 98.69 83 PHE A CA 1
ATOM 665 C C . PHE A 1 83 ? -5.872 -4.143 -0.213 1.00 98.69 83 PHE A C 1
ATOM 667 O O . PHE A 1 83 ? -4.788 -4.301 0.355 1.00 98.69 83 PHE A O 1
ATOM 674 N N . LEU A 1 84 ? -6.762 -3.238 0.209 1.00 98.69 84 LEU A N 1
ATOM 675 C CA . LEU A 1 84 ? -6.508 -2.315 1.319 1.00 98.69 84 LEU A CA 1
ATOM 676 C C . LEU A 1 84 ? -6.278 -3.072 2.635 1.00 98.69 84 LEU A C 1
ATOM 678 O O . LEU A 1 84 ? -5.348 -2.754 3.378 1.00 98.69 84 LEU A O 1
ATOM 682 N N . GLN A 1 85 ? -7.067 -4.117 2.910 1.00 98.62 85 GLN A N 1
ATOM 683 C CA . GLN A 1 85 ? -6.859 -4.970 4.081 1.00 98.62 85 GLN A CA 1
ATOM 684 C C . GLN A 1 85 ? -5.526 -5.719 4.040 1.00 98.62 85 GLN A C 1
ATOM 686 O O . GLN A 1 85 ? -4.880 -5.876 5.082 1.00 98.62 85 GLN A O 1
ATOM 691 N N . GLN A 1 86 ? -5.101 -6.180 2.864 1.00 98.69 86 GLN A N 1
ATOM 692 C CA . GLN A 1 86 ? -3.824 -6.862 2.694 1.00 98.69 86 GLN A CA 1
ATOM 693 C C . GLN A 1 86 ? -2.651 -5.908 2.946 1.00 98.69 86 GLN A C 1
ATOM 695 O O . GLN A 1 86 ? -1.767 -6.237 3.742 1.00 98.69 86 GLN A O 1
ATOM 700 N N . ALA A 1 87 ? -2.678 -4.714 2.345 1.00 98.62 87 ALA A N 1
ATOM 701 C CA . ALA A 1 87 ? -1.669 -3.676 2.555 1.00 98.62 87 ALA A CA 1
ATOM 702 C C . ALA A 1 87 ? -1.580 -3.272 4.033 1.00 98.62 87 ALA A C 1
ATOM 704 O O . ALA A 1 87 ? -0.494 -3.253 4.616 1.00 98.62 87 ALA A O 1
ATOM 705 N N . ARG A 1 88 ? -2.734 -3.062 4.676 1.00 98.69 88 ARG A N 1
ATOM 706 C CA . ARG A 1 88 ? -2.819 -2.722 6.101 1.00 98.69 88 ARG A CA 1
ATOM 707 C C . ARG A 1 88 ? -2.222 -3.822 6.966 1.00 98.69 88 ARG A C 1
ATOM 709 O O . ARG A 1 88 ? -1.411 -3.555 7.847 1.00 98.69 88 ARG A O 1
ATOM 716 N N . SER A 1 89 ? -2.616 -5.068 6.714 1.00 98.69 89 SER A N 1
ATOM 717 C CA . SER A 1 89 ? -2.138 -6.222 7.476 1.00 98.69 89 SER A CA 1
ATOM 718 C C . SER A 1 89 ? -0.627 -6.401 7.351 1.00 98.69 89 SER A C 1
ATOM 720 O O . SER A 1 89 ? 0.022 -6.765 8.330 1.00 98.69 89 SER A O 1
ATOM 722 N N . ALA A 1 90 ? -0.058 -6.151 6.169 1.00 98.62 90 ALA A N 1
ATOM 723 C CA . ALA A 1 90 ? 1.385 -6.186 5.960 1.00 98.62 90 ALA A CA 1
ATOM 724 C C . ALA A 1 90 ? 2.099 -5.058 6.721 1.00 98.62 90 ALA A C 1
ATOM 726 O O . ALA A 1 90 ? 3.101 -5.317 7.385 1.00 98.62 90 ALA A O 1
ATOM 727 N N . ALA A 1 91 ? 1.556 -3.838 6.682 1.00 98.19 91 ALA A N 1
ATOM 728 C CA . ALA A 1 91 ? 2.122 -2.687 7.376 1.00 98.19 91 ALA A CA 1
ATOM 729 C C . ALA A 1 91 ? 2.105 -2.858 8.902 1.00 98.19 91 ALA A C 1
ATOM 731 O O . ALA A 1 91 ? 3.145 -2.708 9.536 1.00 98.19 91 ALA A O 1
ATOM 732 N N . VAL A 1 92 ? 0.970 -3.270 9.480 1.00 98.25 92 VAL A N 1
ATOM 733 C CA . VAL A 1 92 ? 0.833 -3.521 10.928 1.00 98.25 92 VAL A CA 1
ATOM 734 C C . VAL A 1 92 ? 1.789 -4.611 11.412 1.00 98.25 92 VAL A C 1
ATOM 736 O O . VAL A 1 92 ? 2.361 -4.485 12.486 1.00 98.25 92 VAL A O 1
ATOM 739 N N . LYS A 1 93 ? 1.995 -5.678 10.628 1.00 98.00 93 LYS A N 1
ATOM 740 C CA . LYS A 1 93 ? 2.948 -6.749 10.976 1.00 98.00 93 LYS A CA 1
ATOM 741 C C . LYS A 1 93 ? 4.408 -6.285 11.005 1.00 98.00 93 LYS A C 1
ATOM 743 O O . LYS A 1 93 ? 5.244 -7.003 11.544 1.00 98.00 93 LYS A O 1
ATOM 748 N N . ALA A 1 94 ? 4.713 -5.156 10.371 1.00 95.38 94 ALA A N 1
ATOM 749 C CA . ALA A 1 94 ? 6.058 -4.612 10.229 1.00 95.38 94 ALA A CA 1
ATOM 750 C C . ALA A 1 94 ? 6.314 -3.373 11.111 1.00 95.38 94 ALA A C 1
ATOM 752 O O . ALA A 1 94 ? 7.355 -2.728 10.941 1.00 95.38 94 ALA A O 1
ATOM 753 N N . LEU A 1 95 ? 5.378 -3.035 12.005 1.00 92.69 95 LEU A N 1
ATOM 754 C CA . LEU A 1 95 ? 5.566 -2.091 13.111 1.00 92.69 95 LEU A CA 1
ATOM 755 C C . LEU A 1 95 ? 6.147 -2.828 14.322 1.00 92.69 95 LEU A C 1
ATOM 757 O O . LEU A 1 95 ? 7.145 -2.323 14.878 1.00 92.69 95 LEU A O 1
#

Solvent-accessible surface area (backbone atoms only — not comparable to full-atom values): 5509 Å² total; per-residue (Å²): 131,88,82,49,55,60,52,50,51,44,56,64,49,44,21,96,63,20,50,81,80,40,73,85,68,50,66,67,60,43,48,49,51,53,52,71,72,46,51,71,70,49,34,54,49,30,36,51,56,43,52,61,44,69,69,40,96,56,36,65,60,58,48,43,74,74,36,47,92,57,45,54,45,58,85,73,79,46,43,58,69,58,51,50,51,50,51,36,53,56,31,63,75,71,110

Organism: Serratia marcescens (NCBI:txid615)

Sequence (95 aa):
MKTSELDNLIVVYFGQDYDLINAEGDITALIAEYIRLATHQQREALVNELDELLAQDNVESLFNQRFGFTFSPELWGTTVFAFLQQARSAAVKAL

Foldseek 3Di:
DDQFLVNVLQCVCQFPVVCVVPVVLDLLSSLLVSLVPDDLVNLVRLLVVLVVLLPDPPSQVVCCVVRVVGHQVVVVVDHSNVSSVSSNVSSVVSD

Secondary structure (DSSP, 8-state):
-PPPHHHHIIIIISSTTGGGT-TT--HHHHHHHHHHHS-HHHHHHHHHHHHHHHT-TTHHHHHHHHHTTT--GGGGTS-HHHHHHHHHHHHHHT-

Radius of gyration: 12.3 Å; Cα contacts (8 Å, |Δi|>4): 92; chains: 1; bounding box: 31×30×28 Å

pLDDT: mean 96.02, std 7.21, range [44.53, 98.75]

Mean predicted aligned error: 2.44 Å